Protein AF-A0A4S4D0R0-F1 (afdb_monomer_lite)

Organism: Camellia sinensis var. sinensis (NCBI:txid542762)

Sequence (144 aa):
MYLKKAFWSDALNSESQTQSPSAVGDLVKSLDKQRVYREVTLALRTGLRDARAEFSFLRVRGLRSILKFLRSVAHSDSTINLFCHSQSIPDLQVVPVLFQHSLKELEEQKVANLDHIFGTEPIKIVTPSTDSEVALALRVLEGC

Secondary structure (DSSP, 8-state):
----S-GGGTGGG---------HHHHHHHHHHHHHHHHHHHHHHHHHHHHHT-SSHHHHHHHHHHHHHHHHHHTT-HHHHHHHHHHTTSGGG-HHHHHHHHTS----------STT-SSPPPP--PPPPPHHHHHHHHHHHS--

Radius of gyration: 20.41 Å; chains: 1; bounding box: 42×26×72 Å

InterPro domains:
  IPR012535 Cell division protein Cdc14 [PTHR34065] (1-144)

Foldseek 3Di:
DPPDDDPLVVVVPPPDDDDDDDPVVVVVVVVVVVVVLVSLLVLQLCLLVQCQDLDQVSVLVSLVSLLVSLVSQVPDPVSVVSLVVQCVPPSRNLVVSCCVQAVPDPPPPPVPDPPCVPDDDPPSNRDHHDPSSNVSSVSSVVGD

pLDDT: mean 81.07, std 18.05, range [35.81, 96.75]

Structure (mmCIF, N/CA/C/O backbone):
data_AF-A0A4S4D0R0-F1
#
_entry.id   AF-A0A4S4D0R0-F1
#
loop_
_atom_site.group_PDB
_atom_site.id
_atom_site.type_symbol
_atom_site.label_atom_id
_atom_site.label_alt_id
_atom_site.label_comp_id
_atom_site.label_asym_id
_atom_site.label_entity_id
_atom_site.label_seq_id
_atom_site.pdbx_PDB_ins_code
_atom_site.Cartn_x
_atom_site.Cartn_y
_atom_site.Cartn_z
_atom_site.occupancy
_atom_site.B_iso_or_equiv
_atom_site.auth_seq_id
_atom_site.auth_comp_id
_atom_site.auth_asym_id
_atom_site.auth_atom_id
_atom_site.pdbx_PDB_model_num
ATOM 1 N N . MET A 1 1 ? -2.699 16.037 -2.966 1.00 35.81 1 MET A N 1
ATOM 2 C CA . MET A 1 1 ? -1.884 15.961 -4.196 1.00 35.81 1 MET A CA 1
ATOM 3 C C . MET A 1 1 ? -2.519 14.953 -5.137 1.00 35.81 1 MET A C 1
ATOM 5 O O . MET A 1 1 ? -2.509 13.766 -4.839 1.00 35.81 1 MET A O 1
ATOM 9 N N . TYR A 1 2 ? -3.136 15.421 -6.221 1.00 38.56 2 TYR A N 1
ATOM 10 C CA . TYR A 1 2 ? -3.605 14.546 -7.292 1.00 38.56 2 TYR A CA 1
ATOM 11 C C . TYR A 1 2 ? -2.383 14.106 -8.099 1.00 38.56 2 TYR A C 1
ATOM 13 O O . TYR A 1 2 ? -1.802 14.915 -8.818 1.00 38.56 2 TYR A O 1
ATOM 21 N N . LEU A 1 3 ? -1.967 12.846 -7.960 1.00 43.88 3 LEU A N 1
ATOM 22 C CA . LEU A 1 3 ? -1.039 12.238 -8.910 1.00 43.88 3 LEU A CA 1
ATOM 23 C C . LEU A 1 3 ? -1.770 12.161 -10.255 1.00 43.88 3 LEU A C 1
ATOM 25 O O . LEU A 1 3 ? -2.605 11.282 -10.483 1.00 43.88 3 LEU A O 1
ATOM 29 N N . LYS A 1 4 ? -1.503 13.159 -11.105 1.00 51.56 4 LYS A N 1
ATOM 30 C CA . LYS A 1 4 ? -1.734 13.111 -12.550 1.00 51.56 4 LYS A CA 1
ATOM 31 C C . LYS A 1 4 ? -1.117 11.786 -13.013 1.00 51.56 4 LYS A C 1
ATOM 33 O O . LYS A 1 4 ? 0.035 11.546 -12.677 1.00 51.56 4 LYS A O 1
ATOM 38 N N . LYS A 1 5 ? -1.949 10.929 -13.613 1.00 59.78 5 LYS A N 1
ATOM 39 C CA . LYS A 1 5 ? -1.685 9.611 -14.224 1.00 59.78 5 LYS A CA 1
ATOM 40 C C . LYS A 1 5 ? -0.266 9.038 -14.000 1.00 59.78 5 LYS A C 1
ATOM 42 O O . LYS A 1 5 ? 0.721 9.633 -14.414 1.00 59.78 5 LYS A O 1
ATOM 47 N N . ALA A 1 6 ? -0.166 7.872 -13.359 1.00 62.31 6 ALA A N 1
ATOM 48 C CA . ALA A 1 6 ? 1.124 7.260 -13.036 1.00 62.31 6 ALA A CA 1
ATOM 49 C C . ALA A 1 6 ? 1.944 7.022 -14.326 1.00 62.31 6 ALA A C 1
ATOM 51 O O . ALA A 1 6 ? 1.411 6.459 -15.277 1.00 62.31 6 ALA A O 1
ATOM 52 N N . PHE A 1 7 ? 3.212 7.440 -14.369 1.00 54.69 7 PHE A N 1
ATOM 53 C CA . PHE A 1 7 ? 4.033 7.527 -15.595 1.00 54.69 7 PHE A CA 1
ATOM 54 C C . PHE A 1 7 ? 4.084 6.224 -16.427 1.00 54.69 7 PHE A C 1
ATOM 56 O O . PHE A 1 7 ? 3.992 6.223 -17.647 1.00 54.69 7 PHE A O 1
ATOM 63 N N . TRP A 1 8 ? 4.105 5.096 -15.737 1.00 61.34 8 TRP A N 1
ATOM 64 C CA . TRP A 1 8 ? 3.984 3.705 -16.206 1.00 61.34 8 TRP A CA 1
ATOM 65 C C . TRP A 1 8 ? 2.816 3.410 -17.124 1.00 61.34 8 TRP A C 1
ATOM 67 O O . TRP A 1 8 ? 2.891 2.513 -17.953 1.00 61.34 8 TRP A O 1
ATOM 77 N N . SER A 1 9 ? 1.709 4.122 -16.930 1.00 56.28 9 SER A N 1
ATOM 78 C CA . SER A 1 9 ? 0.505 3.908 -17.725 1.00 56.28 9 SER A CA 1
ATOM 79 C C . SER A 1 9 ? 0.620 4.505 -19.128 1.00 56.28 9 SER A C 1
ATOM 81 O O . SER A 1 9 ? -0.211 4.185 -19.972 1.00 56.28 9 SER A O 1
ATOM 83 N N . ASP A 1 10 ? 1.641 5.332 -19.390 1.00 51.38 10 ASP A N 1
ATOM 84 C CA . ASP A 1 10 ? 1.941 5.884 -20.717 1.00 51.38 10 ASP A CA 1
ATOM 85 C C . ASP A 1 10 ? 3.072 5.128 -21.441 1.00 51.38 10 ASP A C 1
ATOM 87 O O . ASP A 1 10 ? 3.133 5.171 -22.668 1.00 51.38 10 ASP A O 1
ATOM 91 N N . ALA A 1 11 ? 3.910 4.366 -20.724 1.00 54.25 11 ALA A N 1
ATOM 92 C CA . ALA A 1 11 ? 4.961 3.528 -21.324 1.00 54.25 11 ALA A CA 1
ATOM 93 C C . ALA A 1 11 ? 4.408 2.391 -22.215 1.00 54.25 11 ALA A C 1
ATOM 95 O O . ALA A 1 11 ? 5.137 1.834 -23.029 1.00 54.25 11 ALA A O 1
ATOM 96 N N . LEU A 1 12 ? 3.108 2.092 -22.102 1.00 49.72 12 LEU A N 1
ATOM 97 C CA . LEU A 1 12 ? 2.374 1.115 -22.914 1.00 49.72 12 LEU A CA 1
ATOM 98 C C . LEU A 1 12 ? 2.164 1.545 -24.381 1.00 49.72 12 LEU A C 1
ATOM 100 O O . LEU A 1 12 ? 1.821 0.707 -25.205 1.00 49.72 12 LEU A O 1
ATOM 104 N N . ASN A 1 13 ? 2.368 2.823 -24.730 1.00 43.59 13 ASN A N 1
ATOM 105 C CA . ASN A 1 13 ? 2.120 3.334 -26.089 1.00 43.59 13 ASN A CA 1
ATOM 106 C C . ASN A 1 13 ? 3.387 3.521 -26.942 1.00 43.59 13 ASN A C 1
ATOM 108 O O . ASN A 1 13 ? 3.290 3.980 -28.079 1.00 43.59 13 ASN A O 1
ATOM 112 N N . SER A 1 14 ? 4.572 3.205 -26.417 1.00 44.12 14 SER A N 1
ATOM 113 C CA . SER A 1 14 ? 5.853 3.476 -27.086 1.00 44.12 14 SER A CA 1
ATOM 114 C C . SER A 1 14 ? 6.672 2.215 -27.357 1.00 44.12 14 SER A C 1
ATOM 116 O O . SER A 1 14 ? 7.897 2.235 -27.258 1.00 44.12 14 SER A O 1
ATOM 118 N N . GLU A 1 15 ? 6.021 1.110 -27.711 1.00 43.09 15 GLU A N 1
ATOM 119 C CA . GLU A 1 15 ? 6.708 -0.083 -28.209 1.00 43.09 15 GLU A CA 1
ATOM 120 C C . GLU A 1 15 ? 6.706 -0.108 -29.736 1.00 43.09 15 GLU A C 1
ATOM 122 O O . GLU A 1 15 ? 5.908 -0.797 -30.355 1.00 43.09 15 GLU A O 1
ATOM 127 N N . SER A 1 16 ? 7.614 0.657 -30.346 1.00 47.53 16 SER A N 1
ATOM 128 C CA . SER A 1 16 ? 8.252 0.288 -31.619 1.00 47.53 16 SER A CA 1
ATOM 129 C C . SER A 1 16 ? 9.178 1.409 -32.078 1.00 47.53 16 SER A C 1
ATOM 131 O O . SER A 1 16 ? 8.733 2.341 -32.743 1.00 47.53 16 SER A O 1
ATOM 133 N N . GLN A 1 17 ? 10.467 1.311 -31.753 1.00 41.28 17 GLN A N 1
ATOM 134 C CA . GLN A 1 17 ? 11.540 1.788 -32.627 1.00 41.28 17 GLN A CA 1
ATOM 135 C C . GLN A 1 17 ? 12.874 1.190 -32.173 1.00 41.28 17 GLN A C 1
ATOM 137 O O . GLN A 1 17 ? 13.449 1.545 -31.147 1.00 41.28 17 GLN A O 1
ATOM 142 N N . THR A 1 18 ? 13.335 0.226 -32.961 1.00 50.78 18 THR A N 1
ATOM 143 C CA . THR A 1 18 ? 14.628 -0.442 -32.867 1.00 50.78 18 THR A CA 1
ATOM 144 C C . THR A 1 18 ? 15.739 0.600 -33.034 1.00 50.78 18 THR A C 1
ATOM 146 O O . THR A 1 18 ? 15.989 1.068 -34.142 1.00 50.78 18 THR A O 1
ATOM 149 N N . GLN A 1 19 ? 16.391 0.997 -31.938 1.00 49.62 19 GLN A N 1
ATOM 150 C CA . GLN A 1 19 ? 17.579 1.857 -31.962 1.00 49.62 19 GLN A CA 1
ATOM 151 C C . GLN A 1 19 ? 18.819 1.065 -31.530 1.00 49.62 19 GLN A C 1
ATOM 153 O O . GLN A 1 19 ? 18.792 0.314 -30.555 1.00 49.62 19 GLN A O 1
ATOM 158 N N . SER A 1 20 ? 19.902 1.249 -32.289 1.00 53.72 20 SER A N 1
ATOM 159 C CA . SER A 1 20 ? 21.274 0.787 -32.030 1.00 53.72 20 SER A CA 1
ATOM 160 C C . SER A 1 20 ? 21.741 1.063 -30.590 1.00 53.72 20 SER A C 1
ATOM 162 O O . SER A 1 20 ? 21.273 2.041 -30.001 1.00 53.72 20 SER A O 1
ATOM 164 N N . PRO A 1 21 ? 22.698 0.286 -30.033 1.00 56.59 21 PRO A N 1
ATOM 165 C CA . PRO A 1 21 ? 23.186 0.469 -28.666 1.00 56.59 21 PRO A CA 1
ATOM 166 C C . PRO A 1 21 ? 23.934 1.802 -28.554 1.00 56.59 21 PRO A C 1
ATOM 168 O O . PRO A 1 21 ? 25.115 1.920 -28.866 1.00 56.59 21 PRO A O 1
ATOM 171 N N . SER A 1 22 ? 23.205 2.839 -28.157 1.00 78.38 22 SER A N 1
ATOM 172 C CA . SER A 1 22 ? 23.743 4.146 -27.811 1.00 78.38 22 SER A CA 1
ATOM 173 C C . SER A 1 22 ? 23.868 4.202 -26.296 1.00 78.38 22 SER A C 1
ATOM 175 O O . SER A 1 22 ? 22.880 3.979 -25.598 1.00 78.38 22 SER A O 1
ATOM 177 N N . ALA A 1 23 ? 25.048 4.560 -25.784 1.00 84.75 23 ALA A N 1
ATOM 178 C CA . ALA A 1 23 ? 25.278 4.756 -24.349 1.00 84.75 23 ALA A CA 1
ATOM 179 C C . ALA A 1 23 ? 24.261 5.730 -23.715 1.00 84.75 23 ALA A C 1
ATOM 181 O O . ALA A 1 23 ? 23.914 5.610 -22.541 1.00 84.75 23 ALA A O 1
ATOM 182 N N . VAL A 1 24 ? 23.730 6.669 -24.509 1.00 89.56 24 VAL A N 1
ATOM 183 C CA . VAL A 1 24 ? 22.656 7.581 -24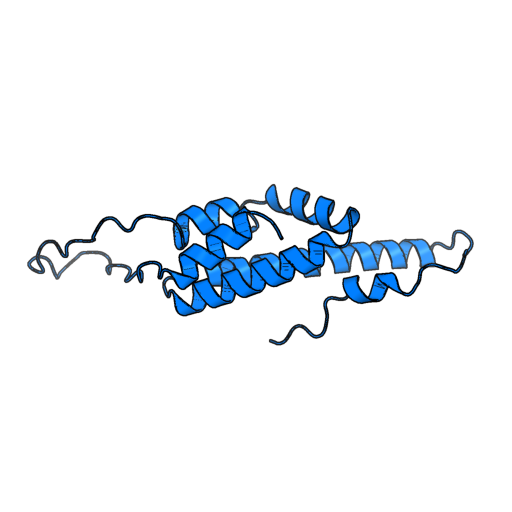.094 1.00 89.56 24 VAL A CA 1
ATOM 184 C C . VAL A 1 24 ? 21.330 6.838 -23.922 1.00 89.56 24 VAL A C 1
ATOM 186 O O . VAL A 1 24 ? 20.612 7.089 -22.960 1.00 89.56 24 VAL A O 1
ATOM 189 N N . GLY A 1 25 ? 21.012 5.898 -24.815 1.00 88.88 25 GLY A N 1
ATOM 190 C CA . GLY A 1 25 ? 19.807 5.072 -24.719 1.00 88.88 25 GLY A CA 1
ATOM 191 C C . GLY A 1 25 ? 19.802 4.194 -23.467 1.00 88.88 25 GLY A C 1
ATOM 192 O O . GLY A 1 25 ? 18.778 4.087 -22.794 1.00 88.88 25 GLY A O 1
ATOM 193 N N . ASP A 1 26 ? 20.952 3.628 -23.101 1.00 90.38 26 ASP A N 1
ATOM 194 C CA . ASP A 1 26 ? 21.084 2.831 -21.876 1.00 90.38 26 ASP A CA 1
ATOM 195 C C . ASP A 1 26 ? 20.989 3.697 -20.613 1.00 90.38 26 ASP A C 1
ATOM 197 O O . ASP A 1 26 ? 20.337 3.307 -19.639 1.00 90.38 26 ASP A O 1
ATOM 201 N N . LEU A 1 27 ? 21.553 4.910 -20.645 1.00 93.12 27 LEU A N 1
ATOM 202 C CA . LEU A 1 27 ? 21.388 5.881 -19.564 1.00 93.12 27 LEU A CA 1
ATOM 203 C C . LEU A 1 27 ? 19.917 6.274 -19.380 1.00 93.12 27 LEU A C 1
ATOM 205 O O . LEU A 1 27 ? 19.431 6.275 -18.250 1.00 93.12 27 LEU A O 1
ATOM 209 N N . VAL A 1 28 ? 19.197 6.566 -20.468 1.00 93.25 28 VAL A N 1
ATOM 210 C CA . VAL A 1 28 ? 17.766 6.912 -20.422 1.00 93.25 28 VAL A CA 1
ATOM 211 C C . VAL A 1 28 ? 16.960 5.766 -19.814 1.00 93.25 28 VAL A C 1
ATOM 213 O O . VAL A 1 28 ? 16.249 5.985 -18.838 1.00 93.25 28 VAL A O 1
ATOM 216 N N . LYS A 1 29 ? 17.166 4.526 -20.276 1.00 90.62 29 LYS A N 1
ATOM 217 C CA . LYS A 1 29 ? 16.508 3.339 -19.701 1.00 90.62 29 LYS A CA 1
ATOM 218 C C . LYS A 1 29 ? 16.810 3.167 -18.210 1.00 90.62 29 LYS A C 1
ATOM 220 O O . LYS A 1 29 ? 15.920 2.822 -17.432 1.00 90.62 29 LYS A O 1
ATOM 225 N N . SER A 1 30 ? 18.053 3.413 -17.792 1.00 92.25 30 SER A N 1
ATOM 226 C CA . SER A 1 30 ? 18.441 3.347 -16.379 1.00 92.25 30 SER A CA 1
ATOM 227 C C . SER A 1 30 ? 17.763 4.437 -15.543 1.00 92.25 30 SER A C 1
ATOM 229 O O . SER A 1 30 ? 17.309 4.167 -14.430 1.00 92.25 30 SER A O 1
ATOM 231 N N . LEU A 1 31 ? 17.665 5.663 -16.062 1.00 93.88 31 LEU A N 1
ATOM 232 C CA . LEU A 1 31 ? 16.981 6.767 -15.387 1.00 93.88 31 LEU A CA 1
ATOM 233 C C . LEU A 1 31 ? 15.475 6.539 -15.306 1.00 93.88 31 LEU A C 1
ATOM 235 O O . LEU A 1 31 ? 14.894 6.778 -14.245 1.00 93.88 31 LEU A O 1
ATOM 239 N N . ASP A 1 32 ? 14.864 6.021 -16.370 1.00 91.31 32 ASP A N 1
ATOM 240 C CA . ASP A 1 32 ? 13.459 5.628 -16.373 1.00 91.31 32 ASP A CA 1
ATOM 241 C C . ASP A 1 32 ? 13.223 4.569 -15.308 1.00 91.31 32 ASP A C 1
ATOM 243 O O . ASP A 1 32 ? 12.385 4.776 -14.435 1.00 91.31 32 ASP A O 1
ATOM 247 N N . LYS A 1 33 ? 14.049 3.515 -15.266 1.00 89.19 33 LYS A N 1
ATOM 248 C CA . LYS A 1 33 ? 14.012 2.509 -14.197 1.00 89.19 33 LYS A CA 1
ATOM 249 C C . LYS A 1 33 ? 14.200 3.137 -12.811 1.00 89.19 33 LYS A C 1
ATOM 251 O O . LYS A 1 33 ? 13.508 2.772 -11.872 1.00 89.19 33 LYS A O 1
ATOM 256 N N . GLN A 1 34 ? 15.079 4.110 -12.620 1.00 92.06 34 GLN A N 1
ATOM 257 C CA . GLN A 1 34 ? 15.242 4.727 -11.301 1.00 92.06 34 GLN A CA 1
ATOM 258 C C . GLN A 1 34 ? 14.043 5.597 -10.896 1.00 92.06 34 GLN A C 1
ATOM 260 O O . GLN A 1 34 ? 13.595 5.544 -9.745 1.00 92.06 34 GLN A O 1
ATOM 265 N N . ARG A 1 35 ? 13.513 6.400 -11.825 1.00 93.12 35 ARG A N 1
ATOM 266 C CA . ARG A 1 35 ? 12.268 7.161 -11.639 1.00 93.12 35 ARG A CA 1
ATOM 267 C C . ARG A 1 35 ? 11.150 6.222 -11.224 1.00 93.12 35 ARG A C 1
ATOM 269 O O . ARG A 1 35 ? 10.387 6.505 -10.302 1.00 93.12 35 ARG A O 1
ATOM 276 N N . VAL A 1 36 ? 11.150 5.072 -11.870 1.00 89.88 36 VAL A N 1
ATOM 277 C CA . VAL A 1 36 ? 10.209 4.012 -11.666 1.00 89.88 36 VAL A CA 1
ATOM 278 C C . VAL A 1 36 ? 10.187 3.519 -10.206 1.00 89.88 36 VAL A C 1
ATOM 280 O O . VAL A 1 36 ? 9.190 3.640 -9.490 1.00 89.88 36 VAL A O 1
ATOM 283 N N . TYR A 1 37 ? 11.332 3.094 -9.683 1.00 91.75 37 TYR A N 1
ATOM 284 C CA . TYR A 1 37 ? 11.431 2.665 -8.282 1.00 91.75 37 TYR A CA 1
ATOM 285 C C . TYR A 1 37 ? 11.006 3.765 -7.296 1.00 91.75 37 TYR A C 1
ATOM 287 O O . TYR A 1 37 ? 10.362 3.481 -6.281 1.00 91.75 37 TYR A O 1
ATOM 295 N N . ARG A 1 38 ? 11.342 5.029 -7.590 1.00 93.44 38 ARG A N 1
ATOM 296 C CA . ARG A 1 38 ? 10.988 6.172 -6.735 1.00 93.44 38 ARG A CA 1
ATOM 297 C C . ARG A 1 38 ? 9.484 6.394 -6.669 1.00 93.44 38 ARG A C 1
ATOM 299 O O . ARG A 1 38 ? 8.962 6.588 -5.576 1.00 93.44 38 ARG A O 1
ATOM 306 N N . GLU A 1 39 ? 8.796 6.350 -7.804 1.00 91.88 39 GLU A N 1
ATOM 307 C CA . GLU A 1 39 ? 7.347 6.551 -7.858 1.00 91.88 39 GLU A CA 1
ATOM 308 C C . GLU A 1 39 ? 6.590 5.431 -7.127 1.00 91.88 39 GLU A C 1
ATOM 310 O O . GLU A 1 39 ? 5.716 5.736 -6.314 1.00 91.88 39 GLU A O 1
ATOM 315 N N . VAL A 1 40 ? 6.973 4.159 -7.322 1.00 91.88 40 VAL A N 1
ATOM 316 C CA . VAL A 1 40 ? 6.388 3.023 -6.579 1.00 91.88 40 VAL A CA 1
ATOM 317 C C . VAL A 1 40 ? 6.593 3.187 -5.077 1.00 91.88 40 VAL A C 1
ATOM 319 O O . VAL A 1 40 ? 5.642 3.114 -4.298 1.00 91.88 40 VAL A O 1
ATOM 322 N N . THR A 1 41 ? 7.830 3.469 -4.668 1.00 93.44 41 THR A N 1
ATOM 323 C CA . THR A 1 41 ? 8.173 3.633 -3.251 1.00 93.44 41 THR A CA 1
ATOM 324 C C . THR A 1 41 ? 7.401 4.792 -2.624 1.00 93.44 41 THR A C 1
ATOM 326 O O . THR A 1 41 ? 6.907 4.679 -1.503 1.00 93.44 41 THR A O 1
ATOM 329 N N . LEU A 1 42 ? 7.273 5.915 -3.335 1.00 94.06 42 LEU A N 1
ATOM 330 C CA . LEU A 1 42 ? 6.586 7.103 -2.838 1.00 94.06 42 LEU A CA 1
ATOM 331 C C . LEU A 1 42 ? 5.072 6.888 -2.744 1.00 94.06 42 LEU A C 1
ATOM 333 O O . LEU A 1 42 ? 4.465 7.300 -1.751 1.00 94.06 42 LEU A O 1
ATOM 337 N N . ALA A 1 43 ? 4.471 6.212 -3.726 1.00 93.88 43 ALA A N 1
ATOM 338 C CA . ALA A 1 43 ? 3.059 5.845 -3.699 1.00 93.88 43 ALA A CA 1
ATOM 339 C C . ALA A 1 43 ? 2.745 4.916 -2.515 1.00 93.88 43 ALA A C 1
ATOM 341 O O . ALA A 1 43 ? 1.818 5.198 -1.752 1.00 93.88 43 ALA A O 1
ATOM 342 N N . LEU A 1 44 ? 3.562 3.875 -2.309 1.00 94.88 44 LEU A N 1
ATOM 343 C CA . LEU A 1 44 ? 3.427 2.953 -1.179 1.00 94.88 44 LEU A CA 1
ATOM 344 C C . LEU A 1 44 ? 3.614 3.655 0.163 1.00 94.88 44 LEU A C 1
ATOM 346 O O . LEU A 1 44 ? 2.731 3.565 1.009 1.00 94.88 44 LEU A O 1
ATOM 350 N N . ARG A 1 45 ? 4.701 4.415 0.359 1.00 96.00 45 ARG A N 1
ATOM 351 C CA . ARG A 1 45 ? 4.928 5.147 1.619 1.00 96.00 45 ARG A CA 1
ATOM 352 C C . ARG A 1 45 ? 3.788 6.097 1.947 1.00 96.00 45 ARG A C 1
ATOM 354 O O . ARG A 1 45 ? 3.372 6.175 3.097 1.00 96.00 45 ARG A O 1
ATOM 361 N N . THR A 1 46 ? 3.279 6.814 0.948 1.00 95.31 46 THR A N 1
ATOM 362 C CA . THR A 1 46 ? 2.177 7.761 1.148 1.00 95.31 46 THR A CA 1
ATOM 363 C C . THR A 1 46 ? 0.896 7.027 1.539 1.00 95.31 46 THR A C 1
ATOM 365 O O . THR A 1 46 ? 0.267 7.402 2.525 1.00 95.31 46 THR A O 1
ATOM 368 N N . GLY A 1 47 ? 0.542 5.958 0.817 1.00 95.62 47 GLY A N 1
ATOM 369 C CA . GLY A 1 47 ? -0.638 5.146 1.117 1.00 95.62 47 GLY A CA 1
ATOM 370 C C . GLY A 1 47 ? -0.558 4.459 2.482 1.00 95.62 47 GLY A C 1
ATOM 371 O O . GLY A 1 47 ? -1.515 4.518 3.249 1.00 95.62 47 GLY A O 1
ATOM 372 N N . LEU A 1 48 ? 0.594 3.870 2.816 1.00 96.75 48 LEU A N 1
ATOM 373 C CA . LEU A 1 48 ? 0.816 3.180 4.089 1.00 96.75 48 LEU A CA 1
ATOM 374 C C . LEU A 1 48 ? 0.861 4.142 5.270 1.00 96.75 48 LEU A C 1
ATOM 376 O O . LEU A 1 48 ? 0.301 3.832 6.312 1.00 96.75 48 LEU A O 1
ATOM 380 N N . ARG A 1 49 ? 1.460 5.328 5.120 1.00 96.50 49 ARG A N 1
ATOM 381 C CA . ARG A 1 49 ? 1.410 6.363 6.162 1.00 96.50 49 ARG A CA 1
ATOM 382 C C . ARG A 1 49 ? -0.031 6.715 6.519 1.00 96.50 49 ARG A C 1
ATOM 384 O O . ARG A 1 49 ? -0.353 6.849 7.692 1.00 96.50 49 ARG A O 1
ATOM 391 N N . ASP A 1 50 ? -0.888 6.851 5.512 1.00 96.19 50 ASP A N 1
ATOM 392 C CA . ASP A 1 50 ? -2.296 7.169 5.726 1.00 96.19 50 ASP A CA 1
ATOM 393 C C . ASP A 1 50 ? -3.063 5.965 6.312 1.00 96.19 50 ASP A C 1
ATOM 395 O O . ASP A 1 50 ? -3.896 6.147 7.194 1.00 96.19 50 ASP A O 1
ATOM 399 N N . ALA A 1 51 ? -2.730 4.736 5.896 1.00 95.50 51 ALA A N 1
ATOM 400 C CA . ALA A 1 51 ? -3.272 3.491 6.456 1.00 95.50 51 ALA A CA 1
ATOM 401 C C . ALA A 1 51 ? -2.843 3.223 7.913 1.00 95.50 51 ALA A C 1
ATOM 403 O O . ALA A 1 51 ? -3.544 2.521 8.631 1.00 95.50 51 ALA A O 1
ATOM 404 N N . ARG A 1 52 ? -1.728 3.809 8.369 1.00 94.62 52 ARG A N 1
ATOM 405 C CA . ARG A 1 52 ? -1.246 3.748 9.762 1.00 94.62 52 ARG A CA 1
ATOM 406 C C . ARG A 1 52 ? -1.875 4.803 10.679 1.00 94.62 52 ARG A C 1
ATOM 408 O O . ARG A 1 52 ? -1.528 4.869 11.853 1.00 94.62 52 ARG A O 1
ATOM 415 N N . ALA A 1 53 ? -2.740 5.673 10.158 1.00 93.38 53 ALA A N 1
ATOM 416 C CA . ALA A 1 53 ? -3.304 6.765 10.940 1.00 93.38 53 ALA A CA 1
ATOM 417 C C . ALA A 1 53 ? -4.255 6.273 12.047 1.00 93.38 53 ALA A C 1
ATOM 419 O O . ALA A 1 53 ? -4.967 5.285 11.892 1.00 93.38 53 ALA A O 1
ATOM 420 N N . GLU A 1 54 ? -4.351 7.029 13.139 1.00 89.75 54 GLU A N 1
ATOM 421 C CA . GLU A 1 54 ? -5.248 6.703 14.263 1.00 89.75 54 GLU A CA 1
ATOM 422 C C . GLU A 1 54 ? -6.734 6.957 13.945 1.00 89.75 54 GLU A C 1
ATOM 424 O O . GLU A 1 54 ? -7.632 6.468 14.637 1.00 89.75 54 GLU A O 1
ATOM 429 N N . PHE A 1 55 ? -7.001 7.693 12.860 1.00 90.12 55 PHE A N 1
ATOM 430 C CA . PHE A 1 55 ? -8.339 8.052 12.402 1.00 90.12 55 PHE A CA 1
ATOM 431 C C . PHE A 1 55 ? -8.780 7.213 11.199 1.00 90.12 55 PHE A C 1
ATOM 433 O O . PHE A 1 55 ? -8.137 7.237 10.144 1.00 90.12 55 PHE A O 1
ATOM 440 N N . SER A 1 56 ? -9.941 6.569 11.316 1.00 90.38 56 SER A N 1
ATOM 441 C CA . SER A 1 56 ? -10.528 5.702 10.288 1.00 90.38 56 SER A CA 1
ATOM 442 C C . SER A 1 56 ? -10.669 6.386 8.924 1.00 90.38 56 SER A C 1
ATOM 444 O O . SER A 1 56 ? -10.376 5.781 7.896 1.00 90.38 56 SER A O 1
ATOM 446 N N . PHE A 1 57 ? -11.019 7.678 8.869 1.00 92.12 57 PHE A N 1
ATOM 447 C CA . PHE A 1 57 ? -11.143 8.399 7.594 1.00 92.12 57 PHE A CA 1
ATOM 448 C C . PHE A 1 57 ? -9.808 8.514 6.833 1.00 92.12 57 PHE A C 1
ATOM 450 O O . PHE A 1 57 ? -9.787 8.440 5.599 1.00 92.12 57 PHE A O 1
ATOM 457 N N . LEU A 1 58 ? -8.685 8.676 7.547 1.00 94.75 58 LEU A N 1
ATOM 458 C CA . LEU A 1 58 ? -7.350 8.687 6.942 1.00 94.75 58 LEU A CA 1
ATOM 459 C C . LEU A 1 58 ? -6.950 7.286 6.500 1.00 94.75 58 LEU A C 1
ATOM 461 O O . LEU A 1 58 ? -6.442 7.144 5.386 1.00 94.75 58 LEU A O 1
ATOM 465 N N . ARG A 1 59 ? -7.256 6.265 7.310 1.00 94.88 59 ARG A N 1
ATOM 466 C CA . ARG A 1 59 ? -6.991 4.871 6.947 1.00 94.88 59 ARG A CA 1
ATOM 467 C C . ARG A 1 59 ? -7.745 4.468 5.690 1.00 94.88 59 ARG A C 1
ATOM 469 O O . ARG A 1 59 ? -7.122 4.036 4.726 1.00 94.88 59 ARG A O 1
ATOM 476 N N . VAL A 1 60 ? -9.044 4.755 5.612 1.00 95.88 60 VAL A N 1
ATOM 477 C CA . VAL A 1 60 ? -9.871 4.557 4.408 1.00 95.88 60 VAL A CA 1
ATOM 478 C C . VAL A 1 60 ? -9.278 5.276 3.191 1.00 95.88 60 VAL A C 1
ATOM 480 O O . VAL A 1 60 ? -9.217 4.702 2.099 1.00 95.88 60 VAL A O 1
ATOM 483 N N . ARG A 1 61 ? -8.800 6.519 3.349 1.00 95.81 61 ARG A N 1
ATOM 484 C CA . ARG A 1 61 ? -8.113 7.251 2.269 1.00 95.81 61 ARG A CA 1
ATOM 485 C C . ARG A 1 61 ? -6.831 6.535 1.826 1.00 95.81 61 ARG A C 1
ATOM 487 O O . ARG A 1 61 ? -6.598 6.419 0.621 1.00 95.81 61 ARG A O 1
ATOM 494 N N . GLY A 1 62 ? -6.034 6.047 2.775 1.00 95.75 62 GLY A N 1
ATOM 495 C CA . GLY A 1 62 ? -4.826 5.259 2.529 1.00 95.75 62 GLY A CA 1
ATOM 496 C C . GLY A 1 62 ? -5.121 3.962 1.781 1.00 95.75 62 GLY A C 1
ATOM 497 O O . GLY A 1 62 ? -4.553 3.734 0.715 1.00 95.75 62 GLY A O 1
ATOM 498 N N . LEU A 1 63 ? -6.086 3.173 2.258 1.00 96.19 63 LEU A N 1
ATOM 499 C CA . LEU A 1 63 ? -6.513 1.912 1.643 1.00 96.19 63 LEU A CA 1
ATOM 500 C C . LEU A 1 63 ? -7.009 2.104 0.207 1.00 96.19 63 LEU A C 1
ATOM 502 O O . LEU A 1 63 ? -6.614 1.360 -0.687 1.00 96.19 63 LEU A O 1
ATOM 506 N N . ARG A 1 64 ? -7.8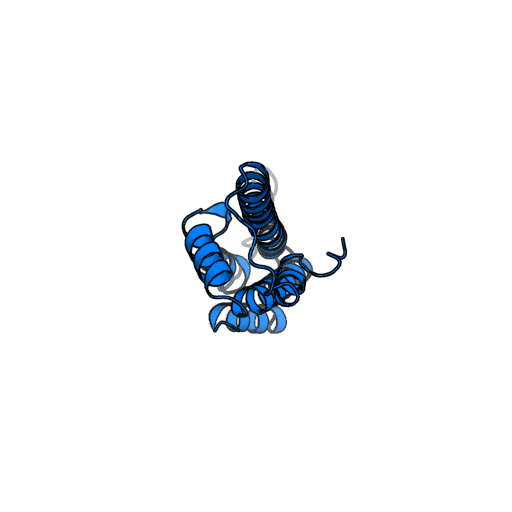04 3.150 -0.062 1.00 95.81 64 ARG A N 1
ATOM 507 C CA . ARG A 1 64 ? -8.226 3.494 -1.434 1.00 95.81 64 ARG A CA 1
ATOM 508 C C . ARG A 1 64 ? -7.037 3.835 -2.332 1.00 95.81 64 ARG A C 1
ATOM 510 O O . ARG A 1 64 ? -7.025 3.452 -3.502 1.00 95.81 64 ARG A O 1
ATOM 517 N N . SER A 1 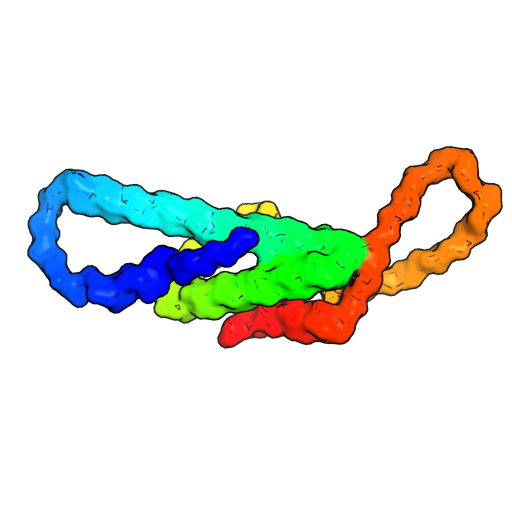65 ? -6.047 4.553 -1.799 1.00 95.00 65 SER A N 1
ATOM 518 C CA . SER A 1 65 ? -4.820 4.882 -2.529 1.00 95.00 65 SER A CA 1
ATOM 519 C C . SER A 1 65 ? -3.994 3.631 -2.835 1.00 95.00 65 SER A C 1
ATOM 521 O O . SER A 1 65 ? -3.539 3.477 -3.967 1.00 95.00 65 SER A O 1
ATOM 523 N N . ILE A 1 66 ? -3.838 2.729 -1.860 1.00 95.44 66 ILE A N 1
ATOM 524 C CA . ILE A 1 66 ? -3.125 1.455 -2.020 1.00 95.44 66 ILE A CA 1
ATOM 525 C C . ILE A 1 66 ? -3.841 0.580 -3.050 1.00 95.44 66 ILE A C 1
ATOM 527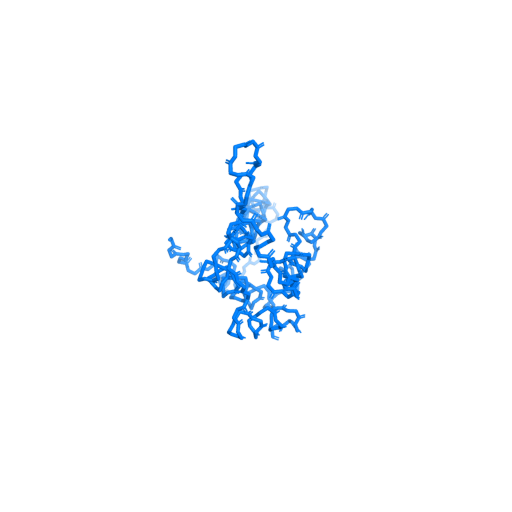 O O . ILE A 1 66 ? -3.208 0.122 -3.991 1.00 95.44 66 ILE A O 1
ATOM 531 N N . LEU A 1 67 ? -5.161 0.422 -2.952 1.00 94.38 67 LEU A N 1
ATOM 532 C CA . LEU A 1 67 ? -5.938 -0.369 -3.906 1.00 94.38 67 LEU A CA 1
ATOM 533 C C . LEU A 1 67 ? -5.817 0.175 -5.337 1.00 94.38 67 LEU A C 1
ATOM 535 O O . LEU A 1 67 ? -5.633 -0.585 -6.285 1.00 94.38 67 LEU A O 1
ATOM 539 N N . LYS A 1 68 ? -5.875 1.502 -5.516 1.00 93.25 68 LYS A N 1
ATOM 540 C CA . LYS A 1 68 ? -5.657 2.133 -6.828 1.00 93.25 68 LYS A CA 1
ATOM 541 C C . LYS A 1 68 ? -4.238 1.879 -7.353 1.00 93.25 68 LYS A C 1
ATOM 543 O O . LYS A 1 68 ? -4.061 1.641 -8.549 1.00 93.25 68 LYS A O 1
ATOM 548 N N . PHE A 1 69 ? -3.242 1.945 -6.474 1.00 93.00 69 PHE A N 1
ATOM 549 C CA . PHE A 1 69 ? -1.852 1.647 -6.803 1.00 93.00 69 PHE A CA 1
ATOM 550 C C . PHE A 1 69 ? -1.673 0.183 -7.229 1.00 93.00 69 PHE A C 1
ATOM 552 O O . PHE A 1 69 ? -1.144 -0.053 -8.311 1.00 93.00 69 PHE A O 1
ATOM 559 N N . LEU A 1 70 ? -2.187 -0.778 -6.456 1.00 92.69 70 LEU A N 1
ATOM 560 C CA . LEU A 1 70 ? -2.116 -2.205 -6.782 1.00 92.69 70 LEU A CA 1
ATOM 561 C C . LEU A 1 70 ? -2.777 -2.509 -8.125 1.00 92.69 70 LEU A C 1
ATOM 563 O O . LEU A 1 70 ? -2.182 -3.198 -8.948 1.00 92.69 70 LEU A O 1
ATOM 567 N N . ARG A 1 71 ? -3.938 -1.897 -8.404 1.00 91.25 71 ARG A N 1
ATOM 568 C CA . ARG A 1 71 ? -4.590 -2.030 -9.715 1.00 91.25 71 ARG A CA 1
ATOM 569 C C . ARG A 1 71 ? -3.680 -1.561 -10.829 1.00 91.25 71 ARG A C 1
ATOM 571 O O . ARG A 1 71 ? -3.610 -2.209 -11.856 1.00 91.25 71 ARG A O 1
ATOM 578 N N . SER A 1 72 ? -2.961 -0.461 -10.625 1.00 88.38 72 SER A N 1
ATOM 579 C CA . SER A 1 72 ? -2.040 0.078 -11.631 1.00 88.38 72 SER A CA 1
ATOM 580 C C . SER A 1 72 ? -0.824 -0.837 -11.834 1.00 88.38 72 SER A C 1
ATOM 582 O O . SER A 1 72 ? -0.391 -1.034 -12.962 1.00 88.38 72 SER A O 1
ATOM 584 N N . VAL A 1 73 ? -0.310 -1.435 -10.756 1.00 89.62 73 VAL A N 1
ATOM 585 C CA . VAL A 1 73 ? 0.820 -2.377 -10.779 1.00 89.62 73 VAL A CA 1
ATOM 586 C C . VAL A 1 73 ? 0.472 -3.705 -11.450 1.00 89.62 73 VAL A C 1
ATOM 588 O O . VAL A 1 73 ? 1.328 -4.276 -12.119 1.00 89.62 73 VAL A O 1
ATOM 591 N N . ALA A 1 74 ? -0.768 -4.179 -11.312 1.00 87.75 74 ALA A N 1
ATOM 592 C CA . ALA A 1 74 ? -1.216 -5.456 -11.869 1.00 87.75 74 ALA A CA 1
ATOM 593 C C . ALA A 1 74 ? -1.210 -5.513 -13.412 1.00 87.75 74 ALA A C 1
ATOM 595 O O . ALA A 1 74 ? -1.405 -6.580 -13.979 1.00 87.75 74 ALA A O 1
ATOM 596 N N . HIS A 1 75 ? -0.980 -4.389 -14.101 1.00 86.06 75 HIS A N 1
ATOM 597 C CA . HIS A 1 75 ? -0.977 -4.331 -15.567 1.00 86.06 75 HIS A CA 1
ATOM 598 C C . HIS A 1 75 ? 0.354 -4.766 -16.213 1.00 86.06 75 HIS A C 1
ATOM 600 O O . HIS A 1 75 ? 0.401 -4.901 -17.431 1.00 86.06 75 HIS A O 1
ATOM 606 N N . SER A 1 76 ? 1.443 -4.952 -15.453 1.00 86.81 76 SER A N 1
ATOM 607 C CA . SER A 1 76 ? 2.742 -5.380 -16.001 1.00 86.81 76 SER A CA 1
ATOM 608 C C . SER A 1 76 ? 3.514 -6.281 -15.036 1.00 86.81 76 SER A C 1
ATOM 610 O O . SER A 1 76 ? 3.696 -5.946 -13.865 1.00 86.81 76 SER A O 1
ATOM 612 N N . ASP A 1 77 ? 4.076 -7.379 -15.547 1.00 89.75 77 ASP A N 1
ATOM 613 C CA . ASP A 1 77 ? 4.920 -8.300 -14.768 1.00 89.75 77 ASP A CA 1
ATOM 614 C C . ASP A 1 77 ? 6.160 -7.612 -14.182 1.00 89.75 77 ASP A C 1
ATOM 616 O O . ASP A 1 77 ? 6.625 -7.941 -13.088 1.00 89.75 77 ASP A O 1
ATOM 620 N N . SER A 1 78 ? 6.694 -6.607 -14.883 1.00 88.06 78 SER A N 1
ATOM 621 C CA . SER A 1 78 ? 7.844 -5.831 -14.410 1.00 88.06 78 SER A CA 1
ATOM 622 C C . SER A 1 78 ? 7.508 -5.023 -13.151 1.00 88.06 78 SER A C 1
ATOM 624 O O . SER A 1 78 ? 8.300 -4.978 -12.204 1.00 88.06 78 SER A O 1
ATOM 626 N N . THR A 1 79 ? 6.307 -4.438 -13.096 1.00 88.75 79 THR A N 1
ATOM 627 C CA . THR A 1 79 ? 5.826 -3.683 -11.938 1.00 88.75 79 THR A CA 1
ATOM 628 C C . THR A 1 79 ? 5.358 -4.599 -10.819 1.00 88.75 79 THR A C 1
ATOM 630 O O . THR A 1 79 ? 5.576 -4.261 -9.656 1.00 88.75 79 THR A O 1
ATOM 633 N N . ILE A 1 80 ? 4.785 -5.767 -11.136 1.00 91.50 80 ILE A N 1
ATOM 634 C CA . ILE A 1 80 ? 4.449 -6.800 -10.143 1.00 91.50 80 ILE A CA 1
ATOM 635 C C . ILE A 1 80 ? 5.718 -7.249 -9.422 1.00 91.50 80 ILE A C 1
ATOM 637 O O . ILE A 1 80 ? 5.782 -7.184 -8.196 1.00 91.50 80 ILE A O 1
ATOM 641 N N . ASN A 1 81 ? 6.768 -7.601 -10.169 1.00 93.19 81 ASN A N 1
ATOM 642 C CA . ASN A 1 81 ? 8.053 -7.970 -9.584 1.00 93.19 81 ASN A CA 1
ATOM 643 C C . ASN A 1 81 ? 8.617 -6.841 -8.717 1.00 93.19 81 ASN A C 1
ATOM 645 O O . ASN A 1 81 ? 9.043 -7.089 -7.590 1.00 93.19 81 ASN A O 1
ATOM 649 N N . LEU A 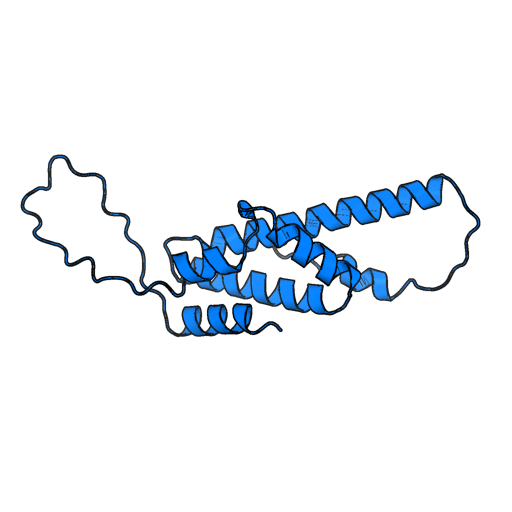1 82 ? 8.581 -5.594 -9.192 1.00 92.44 82 LEU A N 1
ATOM 650 C CA . LEU A 1 82 ? 9.017 -4.436 -8.411 1.00 92.44 82 LEU A CA 1
ATOM 651 C C . LEU A 1 82 ? 8.228 -4.283 -7.099 1.00 92.44 82 LEU A C 1
ATOM 653 O O . LEU A 1 82 ? 8.816 -4.028 -6.046 1.00 92.44 82 LEU A O 1
ATOM 657 N N . PHE A 1 83 ? 6.911 -4.475 -7.143 1.00 93.31 83 PHE A N 1
ATOM 658 C CA . PHE A 1 83 ? 6.076 -4.475 -5.950 1.00 93.31 83 PHE A CA 1
ATOM 659 C C . PHE A 1 83 ? 6.461 -5.613 -5.000 1.00 93.31 83 PHE A C 1
ATOM 661 O O . PHE A 1 83 ? 6.708 -5.338 -3.828 1.00 93.31 83 PHE A O 1
ATOM 668 N N . CYS A 1 84 ? 6.628 -6.847 -5.478 1.00 93.62 84 CYS A N 1
ATOM 669 C CA . CYS A 1 84 ? 7.094 -7.967 -4.655 1.00 93.62 84 CYS A CA 1
ATOM 670 C C . CYS A 1 84 ? 8.435 -7.660 -3.968 1.00 93.62 84 CYS A C 1
ATOM 672 O O . CYS A 1 84 ? 8.569 -7.871 -2.764 1.00 93.62 84 CYS A O 1
ATOM 674 N N . HIS A 1 85 ? 9.397 -7.067 -4.685 1.00 94.69 85 HIS A N 1
ATOM 675 C CA . HIS A 1 85 ? 10.670 -6.638 -4.098 1.00 94.69 85 HIS A CA 1
ATOM 676 C C . HIS A 1 85 ? 10.464 -5.573 -3.015 1.00 94.69 85 HIS A C 1
ATOM 678 O O . HIS A 1 85 ? 11.096 -5.637 -1.961 1.00 94.69 85 HIS A O 1
ATOM 684 N N . SER A 1 86 ? 9.549 -4.621 -3.227 1.00 94.38 86 SER A N 1
ATOM 685 C CA . SER A 1 86 ? 9.229 -3.605 -2.218 1.00 94.38 86 SER A CA 1
ATOM 686 C C . SER A 1 86 ? 8.699 -4.214 -0.915 1.00 94.38 86 SER A C 1
ATOM 688 O O . SER A 1 86 ? 8.982 -3.680 0.150 1.00 94.38 86 SER A O 1
ATOM 690 N N . GLN A 1 87 ? 8.019 -5.367 -0.970 1.00 94.94 87 GLN A N 1
ATOM 691 C CA . GLN A 1 87 ? 7.491 -6.052 0.216 1.00 94.94 87 GLN A CA 1
ATOM 692 C C . GLN A 1 87 ? 8.577 -6.719 1.084 1.00 94.94 87 GLN A C 1
ATOM 694 O O . GLN A 1 87 ? 8.288 -7.157 2.197 1.00 94.94 87 GLN A O 1
ATOM 699 N N . SER A 1 88 ? 9.836 -6.758 0.632 1.00 95.69 88 SER A N 1
ATOM 700 C CA . SER A 1 88 ? 10.974 -7.137 1.487 1.00 95.69 88 SER A CA 1
ATOM 701 C C . SER A 1 88 ? 11.441 -5.999 2.407 1.00 95.69 88 SER A C 1
ATOM 703 O O . SER A 1 88 ? 12.154 -6.245 3.376 1.00 95.69 88 SER A O 1
ATOM 705 N N . ILE A 1 89 ? 11.031 -4.755 2.130 1.00 95.19 89 ILE A N 1
ATOM 706 C CA . ILE A 1 89 ? 11.401 -3.570 2.909 1.00 95.19 89 ILE A CA 1
ATOM 707 C C . ILE A 1 89 ? 10.331 -3.345 3.989 1.00 95.19 89 ILE A C 1
ATOM 709 O O . ILE A 1 89 ? 9.190 -3.052 3.624 1.00 95.19 89 ILE A O 1
ATOM 713 N N . PRO A 1 90 ? 10.666 -3.396 5.294 1.00 93.81 90 PRO A N 1
ATOM 714 C CA . PRO A 1 90 ? 9.685 -3.326 6.387 1.00 93.81 90 PRO A CA 1
ATOM 715 C C . PRO A 1 90 ? 8.726 -2.127 6.311 1.00 93.81 90 PRO A C 1
ATOM 717 O O . PRO A 1 90 ? 7.521 -2.257 6.516 1.00 93.81 90 PRO A O 1
ATOM 720 N N . ASP A 1 91 ? 9.234 -0.955 5.929 1.00 92.56 91 ASP A N 1
ATOM 721 C CA . ASP A 1 91 ? 8.431 0.269 5.818 1.00 92.56 91 ASP A CA 1
ATOM 722 C C . ASP A 1 91 ? 7.399 0.247 4.682 1.00 92.56 91 ASP A C 1
ATOM 724 O O . ASP A 1 91 ? 6.492 1.081 4.662 1.00 92.56 91 ASP A O 1
ATOM 728 N N . LEU A 1 92 ? 7.549 -0.666 3.722 1.00 95.81 92 LEU A N 1
ATOM 729 C CA . LEU A 1 92 ? 6.714 -0.770 2.526 1.00 95.81 92 LEU A CA 1
ATOM 730 C C . LEU A 1 92 ? 5.797 -1.997 2.546 1.00 95.81 92 LEU A C 1
ATOM 732 O O . LEU A 1 92 ? 5.056 -2.216 1.584 1.00 95.81 92 LEU A O 1
ATOM 736 N N . GLN A 1 93 ? 5.833 -2.789 3.619 1.00 96.44 93 GLN A N 1
ATOM 737 C CA . GLN A 1 93 ? 4.993 -3.971 3.752 1.00 96.44 93 GLN A CA 1
ATOM 738 C C . GLN A 1 93 ? 3.528 -3.574 3.922 1.00 96.44 93 GLN A C 1
ATOM 740 O O . GLN A 1 93 ? 3.166 -2.838 4.843 1.00 96.44 93 GLN A O 1
ATOM 745 N N . VAL A 1 94 ? 2.679 -4.082 3.032 1.00 96.12 94 VAL A N 1
ATOM 746 C CA . VAL A 1 94 ? 1.241 -3.796 3.038 1.00 96.12 94 VAL A CA 1
ATOM 747 C C . VAL A 1 94 ? 0.533 -4.650 4.083 1.00 96.12 94 VAL A C 1
ATOM 749 O O . VAL A 1 94 ? -0.173 -4.116 4.933 1.00 96.12 94 VAL A O 1
ATOM 752 N N . VAL A 1 95 ? 0.762 -5.965 4.062 1.00 95.62 95 VAL A N 1
ATOM 753 C CA . VAL A 1 95 ? 0.021 -6.931 4.889 1.00 95.62 95 VAL A CA 1
ATOM 754 C C . VAL A 1 95 ? 0.103 -6.617 6.391 1.00 95.62 95 VAL A C 1
ATOM 756 O O . VAL A 1 95 ? -0.957 -6.484 7.004 1.00 95.62 95 VAL A O 1
ATOM 759 N N . PRO A 1 96 ? 1.286 -6.399 7.002 1.00 95.88 96 PRO A N 1
ATOM 760 C CA . PRO A 1 96 ? 1.369 -6.101 8.434 1.00 95.88 96 PRO A CA 1
ATOM 761 C C . PRO A 1 96 ? 0.598 -4.837 8.823 1.00 95.88 96 PRO A C 1
ATOM 763 O O . PRO A 1 96 ? -0.043 -4.800 9.869 1.00 95.88 96 PRO A O 1
ATOM 766 N N . VAL A 1 97 ? 0.603 -3.817 7.957 1.00 95.25 97 VAL A N 1
ATOM 767 C CA . VAL A 1 97 ? -0.118 -2.562 8.202 1.00 95.25 97 VAL A CA 1
ATOM 768 C C . VAL A 1 97 ? -1.628 -2.792 8.226 1.00 95.25 97 VAL A C 1
ATOM 770 O O . VAL A 1 97 ? -2.298 -2.260 9.109 1.00 95.25 97 VAL A O 1
ATOM 773 N N . LEU A 1 98 ? -2.165 -3.609 7.314 1.00 95.19 98 LEU A N 1
ATOM 774 C CA . LEU A 1 98 ? -3.595 -3.936 7.296 1.00 95.19 98 LEU A CA 1
ATOM 775 C C . LEU A 1 98 ? -4.019 -4.659 8.573 1.00 95.19 98 LEU A C 1
ATOM 777 O O . LEU A 1 98 ? -5.011 -4.276 9.190 1.00 95.19 98 LEU A O 1
ATOM 781 N N . PHE A 1 99 ? -3.244 -5.659 8.997 1.00 94.31 99 PHE A N 1
ATOM 782 C CA . PHE A 1 99 ? -3.533 -6.408 10.217 1.00 94.31 99 PHE A CA 1
ATOM 783 C C . PHE A 1 99 ? -3.410 -5.557 11.476 1.00 94.31 99 PHE A C 1
ATOM 785 O O . PHE A 1 99 ? -4.215 -5.712 12.383 1.00 94.31 99 PHE A O 1
ATOM 792 N N . GLN A 1 100 ? -2.449 -4.637 11.529 1.00 92.19 100 GLN A N 1
ATOM 793 C CA . GLN A 1 100 ? -2.228 -3.813 12.712 1.00 92.19 100 GLN A CA 1
ATOM 794 C C . GLN A 1 100 ? -3.237 -2.667 12.853 1.00 92.19 100 GLN A C 1
ATOM 796 O O . GLN A 1 100 ? -3.618 -2.342 13.977 1.00 92.19 100 GLN A O 1
ATOM 801 N N . HIS A 1 101 ? -3.641 -2.042 11.744 1.00 92.19 101 HIS A N 1
ATOM 802 C CA . HIS A 1 101 ? -4.390 -0.781 11.782 1.00 92.19 101 HIS A CA 1
ATOM 803 C C . HIS A 1 101 ? -5.835 -0.874 11.291 1.00 92.19 101 HIS A C 1
ATOM 805 O O . HIS A 1 101 ? -6.616 0.009 11.632 1.00 92.19 101 HIS A O 1
ATOM 811 N N . SER A 1 102 ? -6.195 -1.909 10.525 1.00 92.12 102 SER A N 1
ATOM 812 C CA . SER A 1 102 ? -7.537 -2.031 9.936 1.00 92.12 102 SER A CA 1
ATOM 813 C C . SER A 1 102 ? -8.260 -3.322 10.311 1.00 92.12 102 SER A C 1
ATOM 815 O O . SER A 1 102 ? -9.473 -3.292 10.489 1.00 92.12 102 SER A O 1
ATOM 817 N N . LEU A 1 103 ? -7.546 -4.438 10.467 1.00 91.56 103 LEU A N 1
ATOM 818 C CA . LEU A 1 103 ? -8.129 -5.748 10.791 1.00 91.56 103 LEU A CA 1
ATOM 819 C C . LEU A 1 103 ? -7.871 -6.186 12.237 1.00 91.56 103 LEU A C 1
ATOM 821 O O . LEU A 1 103 ? -8.271 -7.280 12.623 1.00 91.56 103 LEU A O 1
ATOM 825 N N . LYS A 1 104 ? -7.192 -5.357 13.036 1.00 88.69 104 LYS A N 1
ATOM 826 C CA . LYS A 1 104 ? -6.987 -5.643 14.451 1.00 88.69 104 LYS A CA 1
ATOM 827 C C . LYS A 1 104 ? -8.324 -5.516 15.172 1.00 88.69 104 LYS A C 1
ATOM 829 O O . LYS A 1 104 ? -8.917 -4.438 15.167 1.00 88.69 104 LYS A O 1
ATOM 834 N N . GLU A 1 105 ? -8.761 -6.587 15.826 1.00 76.75 105 GLU A N 1
ATOM 835 C CA . GLU A 1 105 ? -9.840 -6.488 16.803 1.00 76.75 105 GLU A CA 1
ATOM 836 C C . GLU A 1 105 ? -9.389 -5.542 17.914 1.00 76.75 105 GLU A C 1
ATOM 838 O O . GLU A 1 105 ? -8.350 -5.734 18.555 1.00 76.75 105 GLU A O 1
ATOM 843 N N . LEU A 1 106 ? -10.135 -4.454 18.080 1.00 69.50 106 LEU A N 1
ATOM 844 C CA . LEU A 1 106 ? -9.881 -3.521 19.157 1.00 69.50 106 LEU A CA 1
ATOM 845 C C . LEU A 1 106 ? -10.402 -4.201 20.419 1.00 69.50 106 LEU A C 1
ATOM 847 O O . LEU A 1 106 ? -11.606 -4.214 20.658 1.00 69.50 106 LEU A O 1
ATOM 851 N N . GLU A 1 107 ? -9.501 -4.811 21.195 1.00 61.75 107 GLU A N 1
ATOM 852 C CA . GLU A 1 107 ? -9.810 -5.140 22.584 1.00 61.75 107 GLU A CA 1
ATOM 853 C C . GLU A 1 107 ? -10.338 -3.854 23.205 1.00 61.75 107 GLU A C 1
ATOM 855 O O . GLU A 1 107 ? -9.634 -2.839 23.191 1.00 61.75 107 GLU A O 1
ATOM 860 N N . GLU A 1 108 ? -11.603 -3.871 23.640 1.00 55.00 108 GLU A N 1
ATOM 861 C CA . GLU A 1 108 ? -12.239 -2.731 24.280 1.00 55.00 108 GLU A CA 1
ATOM 862 C C . GLU A 1 108 ? -11.258 -2.188 25.312 1.00 55.00 108 GLU A C 1
ATOM 864 O O . GLU A 1 108 ? -11.021 -2.807 26.354 1.00 55.00 108 GLU A O 1
ATOM 869 N N . GLN A 1 109 ? -10.682 -1.020 25.031 1.00 54.19 109 GLN A N 1
ATOM 870 C CA . GLN A 1 109 ? -10.055 -0.206 26.052 1.00 54.19 109 GLN A CA 1
ATOM 871 C C . GLN A 1 109 ? -11.205 0.270 26.932 1.00 54.19 109 GLN A C 1
ATOM 873 O O . GLN A 1 109 ? -11.682 1.399 26.823 1.00 54.19 109 GLN A O 1
ATOM 878 N N . LYS A 1 110 ? -11.705 -0.639 27.779 1.00 49.16 110 LYS A N 1
ATOM 879 C CA . LYS A 1 110 ? -12.502 -0.307 28.943 1.00 49.16 110 LYS A CA 1
ATOM 880 C C . LYS A 1 110 ? -11.678 0.746 29.642 1.00 49.16 110 LYS A C 1
ATOM 882 O O . LYS A 1 110 ? -10.568 0.463 30.088 1.00 49.16 110 LYS A O 1
ATOM 887 N N . VAL A 1 111 ? -12.196 1.968 29.659 1.00 53.31 111 VAL A N 1
ATOM 888 C CA . VAL A 1 111 ? -11.653 3.047 30.470 1.00 53.31 111 VAL A CA 1
ATOM 889 C C . VAL A 1 111 ? -11.781 2.554 31.906 1.00 53.31 111 VAL A C 1
ATOM 891 O O . VAL A 1 111 ? -12.821 2.699 32.545 1.00 53.31 111 VAL A O 1
ATOM 894 N N . ALA A 1 112 ? -10.760 1.837 32.368 1.00 50.09 112 ALA A N 1
ATOM 895 C CA . ALA A 1 112 ? -10.669 1.322 33.712 1.00 50.09 112 ALA A CA 1
ATOM 896 C C . ALA A 1 112 ? -10.338 2.523 34.583 1.00 50.09 112 ALA A C 1
ATOM 898 O O . ALA A 1 112 ? -9.179 2.827 34.813 1.00 50.09 112 ALA A O 1
ATOM 899 N N . ASN A 1 113 ? -11.407 3.200 34.985 1.00 53.81 113 ASN A N 1
ATOM 900 C CA . ASN A 1 113 ? -11.490 4.147 36.075 1.00 53.81 113 ASN A CA 1
ATOM 901 C C . ASN A 1 113 ? -10.544 5.369 36.001 1.00 53.81 113 ASN A C 1
ATOM 903 O O . ASN A 1 113 ? -9.321 5.279 36.029 1.00 53.81 113 ASN A O 1
ATOM 907 N N . LEU A 1 114 ? -11.138 6.562 35.961 1.00 60.50 114 LEU A N 1
ATOM 908 C CA . LEU A 1 114 ? -10.445 7.854 35.883 1.00 60.50 114 LEU A CA 1
ATOM 909 C C . LEU A 1 114 ? -9.797 8.282 37.220 1.00 60.50 114 LEU A C 1
ATOM 911 O O . LEU A 1 114 ? -9.433 9.441 37.387 1.00 60.50 114 LEU A O 1
ATOM 915 N N . ASP A 1 115 ? -9.602 7.366 38.167 1.00 57.09 115 ASP A N 1
ATOM 916 C CA . ASP A 1 115 ? -9.099 7.668 39.515 1.00 57.09 115 ASP A CA 1
ATOM 917 C C . ASP A 1 115 ? -7.568 7.905 39.575 1.00 57.09 115 ASP A C 1
ATOM 919 O O . ASP A 1 115 ? -7.001 8.082 40.656 1.00 57.09 115 ASP A O 1
ATOM 923 N N . HIS A 1 116 ? -6.860 7.931 38.434 1.00 54.22 116 HIS A N 1
ATOM 924 C CA . HIS A 1 116 ? -5.385 8.015 38.365 1.00 54.22 116 HIS A CA 1
ATOM 925 C C . HIS A 1 116 ? -4.845 9.113 37.420 1.00 54.22 116 HIS A C 1
ATOM 927 O O . HIS A 1 116 ? -3.761 8.977 36.853 1.00 54.22 116 HIS A O 1
ATOM 933 N N . ILE A 1 117 ? -5.585 10.216 37.247 1.00 59.97 117 ILE A N 1
ATOM 934 C CA . ILE A 1 117 ? -5.328 11.298 36.262 1.00 59.97 117 ILE A CA 1
ATOM 935 C C . ILE A 1 117 ? -3.946 11.987 36.379 1.00 59.97 117 ILE A C 1
ATOM 937 O O . ILE A 1 117 ? -3.524 12.672 35.450 1.00 59.97 117 ILE A O 1
ATOM 941 N N . PHE A 1 118 ? -3.178 11.785 37.452 1.00 53.72 118 PHE A N 1
ATOM 942 C CA . PHE A 1 118 ? -1.857 12.402 37.609 1.00 53.72 118 PHE A CA 1
ATOM 943 C C . PHE A 1 118 ? -0.726 11.369 37.487 1.00 53.72 118 PHE A C 1
ATOM 945 O O . PHE A 1 118 ? -0.306 10.788 38.482 1.00 53.72 118 PHE A O 1
ATOM 952 N N . GLY A 1 119 ? -0.210 11.167 36.265 1.00 59.12 119 GLY A N 1
ATOM 953 C CA . GLY A 1 119 ? 1.087 10.502 36.036 1.00 59.12 119 GLY A CA 1
ATOM 954 C C . GLY A 1 119 ? 1.165 9.477 34.900 1.00 59.12 119 GLY A C 1
ATOM 955 O O . GLY A 1 119 ? 2.245 8.941 34.666 1.00 59.12 119 GLY A O 1
ATOM 956 N N . THR A 1 120 ? 0.071 9.186 34.194 1.00 61.94 120 THR A N 1
ATOM 957 C CA . THR A 1 120 ? 0.057 8.179 33.118 1.00 61.94 120 THR A CA 1
ATOM 958 C C . THR A 1 120 ? 0.185 8.806 31.730 1.00 61.94 120 THR A C 1
ATOM 960 O O . THR A 1 120 ? -0.268 9.927 31.491 1.00 61.94 120 THR A O 1
ATOM 963 N N . GLU A 1 121 ? 0.855 8.095 30.817 1.00 59.69 121 GLU A N 1
ATOM 964 C CA . GLU A 1 121 ? 0.984 8.512 29.418 1.00 59.69 121 GLU A CA 1
ATOM 965 C C . GLU A 1 121 ? -0.403 8.748 28.795 1.00 59.69 121 GLU A C 1
ATOM 967 O O . GLU A 1 121 ? -1.331 7.974 29.053 1.00 59.69 121 GLU A O 1
ATOM 972 N N . PRO A 1 122 ? -0.569 9.798 27.969 1.00 60.19 122 PRO A N 1
ATOM 973 C CA . PRO A 1 122 ? -1.851 10.099 27.353 1.00 60.19 122 PRO A CA 1
ATOM 974 C C . PRO A 1 122 ? -2.345 8.898 26.541 1.00 60.19 122 PRO A C 1
ATOM 976 O O . PRO A 1 122 ? -1.651 8.404 25.649 1.00 60.19 122 PRO A O 1
ATOM 979 N N . ILE A 1 123 ? -3.566 8.449 26.844 1.00 65.31 123 ILE A N 1
ATOM 980 C CA . ILE A 1 123 ? -4.232 7.365 26.119 1.00 65.31 123 ILE A CA 1
ATOM 981 C C . ILE A 1 123 ? -4.294 7.758 24.640 1.00 65.31 123 ILE A C 1
ATOM 983 O O . ILE A 1 123 ? -4.896 8.771 24.274 1.00 65.31 123 ILE A O 1
ATOM 987 N N . LYS A 1 124 ? -3.664 6.958 23.774 1.00 65.06 124 LYS A N 1
ATOM 988 C CA . LYS A 1 124 ? -3.798 7.119 22.325 1.00 65.06 124 LYS A CA 1
ATOM 989 C C . LYS A 1 124 ? -5.235 6.795 21.941 1.00 65.06 124 LYS A C 1
ATOM 991 O O . LYS A 1 124 ? -5.652 5.644 22.013 1.00 65.06 124 LYS A O 1
ATOM 996 N N . ILE A 1 125 ? -5.985 7.817 21.540 1.00 69.19 125 ILE A N 1
ATOM 997 C CA . ILE A 1 125 ? -7.348 7.658 21.035 1.00 69.19 125 ILE A CA 1
ATOM 998 C C . ILE A 1 125 ? -7.246 7.049 19.635 1.00 69.19 125 ILE A C 1
ATOM 1000 O O . ILE A 1 125 ? -7.023 7.759 18.654 1.00 69.19 125 ILE A O 1
ATOM 1004 N N . VAL A 1 126 ? -7.383 5.728 19.554 1.00 75.94 126 VAL A N 1
ATOM 1005 C CA . VAL A 1 126 ? -7.449 5.001 18.285 1.00 75.94 126 VAL A CA 1
ATOM 1006 C C . VAL A 1 126 ? -8.913 4.800 17.939 1.00 75.94 126 VAL A C 1
ATOM 1008 O O . VAL A 1 126 ? -9.665 4.186 18.693 1.00 75.94 126 VAL A O 1
ATOM 1011 N N . THR A 1 127 ? -9.340 5.330 16.797 1.00 79.88 127 THR A N 1
ATOM 1012 C CA . THR A 1 127 ? -10.703 5.065 16.323 1.00 79.88 127 THR A CA 1
ATOM 1013 C C . THR A 1 127 ? -10.821 3.601 15.890 1.00 79.88 127 THR A C 1
ATOM 1015 O O . THR A 1 127 ? -9.923 3.122 15.188 1.00 79.88 127 THR A O 1
ATOM 1018 N N . PRO A 1 128 ? -11.899 2.887 16.263 1.00 84.81 128 PRO A N 1
ATOM 1019 C CA . PRO A 1 128 ? -12.113 1.521 15.803 1.00 84.81 128 PRO A CA 1
ATOM 1020 C C . PRO A 1 128 ? -12.288 1.476 14.282 1.00 84.81 128 PRO A C 1
ATOM 1022 O O . PRO A 1 128 ? -12.709 2.454 13.651 1.00 84.81 128 PRO A O 1
ATOM 1025 N N . SER A 1 129 ? -11.952 0.332 13.692 1.00 88.06 129 SER A N 1
ATOM 1026 C CA . SER A 1 129 ? -12.162 0.085 12.268 1.00 88.06 129 SER A CA 1
ATOM 1027 C C . SER A 1 129 ? -13.650 0.070 11.940 1.00 88.06 129 SER A C 1
ATOM 1029 O O . SER A 1 129 ? -14.445 -0.564 12.627 1.00 88.06 129 SER A O 1
ATOM 1031 N N . THR A 1 130 ? -14.030 0.765 10.871 1.00 91.00 130 THR A N 1
ATOM 1032 C CA . THR A 1 130 ? -15.407 0.720 10.348 1.00 91.00 130 THR A CA 1
ATOM 1033 C C . THR A 1 130 ? -15.568 -0.426 9.351 1.00 91.00 130 THR A C 1
ATOM 1035 O O . THR A 1 130 ? -14.594 -0.799 8.697 1.00 91.00 130 THR A O 1
ATOM 1038 N N . ASP A 1 131 ? -16.792 -0.902 9.114 1.00 92.25 131 ASP A N 1
ATOM 1039 C CA . ASP A 1 131 ? -17.073 -1.930 8.093 1.00 92.25 131 ASP A CA 1
ATOM 1040 C C . ASP A 1 131 ? -16.514 -1.557 6.713 1.00 92.25 131 ASP A C 1
ATOM 1042 O O . ASP A 1 131 ? -15.971 -2.390 5.988 1.00 92.25 131 ASP A O 1
ATOM 1046 N N . SER A 1 132 ? -16.586 -0.268 6.359 1.00 92.19 132 SER A N 1
ATOM 1047 C CA . SER A 1 132 ? -16.045 0.246 5.097 1.00 92.19 132 SER A CA 1
ATOM 1048 C C . SER A 1 132 ? -14.520 0.140 5.008 1.00 92.19 132 SER A C 1
ATOM 1050 O O . SER A 1 132 ? -13.970 -0.079 3.928 1.00 92.19 132 SER A O 1
ATOM 1052 N N . GLU A 1 133 ? -13.837 0.299 6.140 1.00 94.12 133 GLU A N 1
ATOM 1053 C CA . GLU A 1 133 ? -12.391 0.165 6.252 1.00 94.12 133 GLU A CA 1
ATOM 1054 C C . GLU A 1 133 ? -11.985 -1.303 6.132 1.00 94.12 133 GLU A C 1
ATOM 1056 O O . GLU A 1 133 ? -11.106 -1.629 5.335 1.00 94.12 133 GLU A O 1
ATOM 1061 N N . VAL A 1 134 ? -12.683 -2.186 6.851 1.00 94.44 134 VAL A N 1
ATOM 1062 C CA . VAL A 1 134 ? -12.459 -3.636 6.813 1.00 94.44 134 VAL A CA 1
ATOM 1063 C C . VAL A 1 134 ? -12.674 -4.173 5.400 1.00 94.44 134 VAL A C 1
ATOM 1065 O O . VAL A 1 134 ? -11.794 -4.838 4.859 1.00 94.44 134 VAL A O 1
ATOM 1068 N N . ALA A 1 135 ? -13.780 -3.810 4.744 1.00 95.12 135 ALA A N 1
ATOM 1069 C CA . ALA A 1 135 ? -14.057 -4.221 3.369 1.00 95.12 135 ALA A CA 1
ATOM 1070 C C . ALA A 1 135 ? -12.967 -3.759 2.385 1.00 95.12 135 ALA A C 1
ATOM 1072 O O . ALA A 1 135 ? -12.589 -4.496 1.473 1.00 95.12 135 ALA A O 1
ATOM 1073 N N . LEU A 1 136 ? -12.426 -2.548 2.565 1.00 95.31 136 LEU A N 1
ATOM 1074 C CA . LEU A 1 136 ? -11.309 -2.064 1.751 1.00 95.31 136 LEU A CA 1
ATOM 1075 C C . LEU A 1 136 ? -10.011 -2.821 2.041 1.00 95.31 136 LEU A C 1
ATOM 1077 O O . LEU A 1 136 ? -9.284 -3.125 1.100 1.00 95.31 136 LEU A O 1
ATOM 1081 N N . ALA A 1 137 ? -9.715 -3.123 3.305 1.00 95.38 137 ALA A N 1
ATOM 1082 C CA . ALA A 1 137 ? -8.525 -3.872 3.692 1.00 95.38 137 ALA A CA 1
ATOM 1083 C C . ALA A 1 137 ? -8.556 -5.308 3.145 1.00 95.38 137 ALA A C 1
ATOM 1085 O O . ALA A 1 137 ? -7.567 -5.755 2.568 1.00 95.38 137 ALA A O 1
ATOM 1086 N N . LEU A 1 138 ? -9.704 -5.989 3.229 1.00 95.81 138 LEU A N 1
ATOM 1087 C CA . LEU A 1 138 ? -9.898 -7.315 2.634 1.00 95.81 138 LEU A CA 1
ATOM 1088 C C . LEU A 1 138 ? -9.697 -7.282 1.117 1.00 95.81 138 LEU A C 1
ATOM 1090 O O . LEU A 1 138 ? -8.951 -8.092 0.581 1.00 95.81 138 LEU A O 1
ATOM 1094 N N . ARG A 1 139 ? -10.235 -6.267 0.435 1.00 94.62 139 ARG A N 1
ATOM 1095 C CA . ARG A 1 139 ? -10.029 -6.097 -1.009 1.00 94.62 139 ARG A CA 1
ATOM 1096 C C . ARG A 1 139 ? -8.574 -5.820 -1.398 1.00 94.62 139 ARG A C 1
ATOM 1098 O O . ARG A 1 139 ? -8.168 -6.104 -2.517 1.00 94.62 139 ARG A O 1
ATOM 1105 N N . VAL A 1 140 ? -7.786 -5.215 -0.510 1.00 94.56 140 VAL A N 1
ATOM 1106 C CA . VAL A 1 140 ? -6.339 -5.055 -0.724 1.00 94.56 140 VAL A CA 1
ATOM 1107 C C . VAL A 1 140 ? -5.615 -6.398 -0.556 1.00 94.56 140 VAL A C 1
ATOM 1109 O O . VAL A 1 140 ? -4.660 -6.645 -1.289 1.00 94.56 140 VAL A O 1
ATOM 1112 N N . LEU A 1 141 ? -6.063 -7.262 0.365 1.00 93.56 141 LEU A N 1
ATOM 1113 C CA . LEU A 1 141 ? -5.497 -8.602 0.586 1.00 93.56 141 LEU A CA 1
ATOM 1114 C C . LEU A 1 141 ? -5.835 -9.598 -0.524 1.00 93.56 141 LEU A C 1
ATOM 1116 O O . LEU A 1 141 ? -4.972 -10.385 -0.898 1.00 93.56 141 LEU A O 1
ATOM 1120 N N .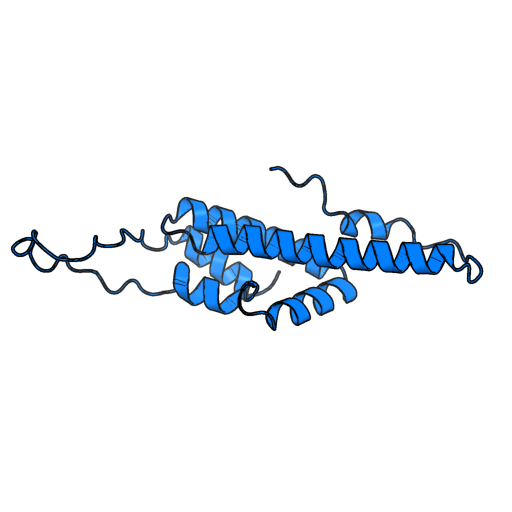 GLU A 1 142 ? -7.061 -9.558 -1.046 1.00 90.19 142 GLU A N 1
ATOM 1121 C CA . GLU A 1 142 ? -7.509 -10.421 -2.149 1.00 90.19 142 GLU A CA 1
ATOM 1122 C C . GLU A 1 142 ? -6.651 -10.254 -3.412 1.00 90.19 142 GLU A C 1
ATOM 1124 O O . GLU A 1 142 ? -6.573 -11.162 -4.237 1.00 90.19 142 GLU A O 1
ATOM 1129 N N . GLY A 1 143 ? -5.970 -9.115 -3.554 1.00 75.94 143 GLY A N 1
ATOM 1130 C CA . GLY A 1 143 ? -5.418 -8.709 -4.836 1.00 75.94 143 GLY A CA 1
ATOM 1131 C C . GLY A 1 143 ? -6.510 -8.090 -5.709 1.00 75.94 143 GLY A C 1
ATOM 1132 O O . GLY A 1 143 ? -7.680 -8.042 -5.342 1.00 75.94 143 GLY A O 1
ATOM 1133 N N . CYS A 1 144 ? -6.104 -7.485 -6.820 1.00 57.53 144 CYS A N 1
ATOM 1134 C CA . CYS A 1 144 ? -7.001 -6.678 -7.649 1.00 57.53 144 CYS A CA 1
ATOM 1135 C C . CYS A 1 144 ? -8.093 -7.486 -8.339 1.00 57.53 144 CYS A C 1
ATOM 1137 O O . CYS A 1 144 ? -7.751 -8.542 -8.909 1.00 57.53 144 CYS A O 1
#